Protein AF-A0A931HT98-F1 (afdb_monomer)

Structure (mmCIF, N/CA/C/O backbone):
data_AF-A0A931HT98-F1
#
_entry.id   AF-A0A931HT98-F1
#
loop_
_atom_site.group_PDB
_atom_site.id
_atom_site.type_symbol
_atom_site.label_atom_id
_atom_site.label_alt_id
_atom_site.label_comp_id
_atom_site.label_asym_id
_atom_site.label_entity_id
_atom_site.label_seq_id
_atom_site.pdbx_PDB_ins_code
_atom_site.Cartn_x
_atom_site.Cartn_y
_ato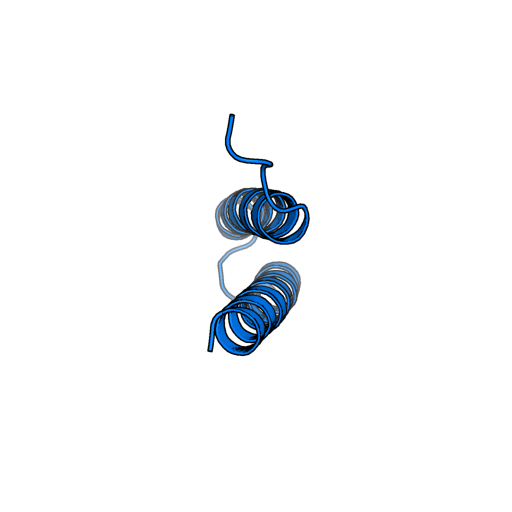m_site.Cartn_z
_atom_site.occupancy
_atom_site.B_iso_or_equiv
_atom_site.auth_seq_id
_atom_site.auth_comp_id
_atom_site.auth_asym_id
_atom_site.auth_atom_id
_atom_site.pdbx_PDB_model_num
ATOM 1 N N . MET A 1 1 ? 23.928 9.950 -13.677 1.00 36.66 1 MET A N 1
ATOM 2 C CA . MET A 1 1 ? 22.746 10.221 -12.830 1.00 36.66 1 MET A CA 1
ATOM 3 C C . MET A 1 1 ? 21.689 9.185 -13.150 1.00 36.66 1 MET A C 1
ATOM 5 O O . MET A 1 1 ? 21.194 9.156 -14.269 1.00 36.66 1 MET A O 1
ATOM 9 N N . THR A 1 2 ? 21.438 8.274 -12.216 1.00 47.59 2 THR A N 1
ATOM 10 C CA . THR A 1 2 ? 20.426 7.220 -12.329 1.00 47.59 2 THR A CA 1
ATOM 11 C C . THR A 1 2 ? 19.043 7.864 -12.411 1.00 47.59 2 THR A C 1
ATOM 13 O O . THR A 1 2 ? 18.660 8.628 -11.528 1.00 47.59 2 THR A O 1
ATOM 16 N N . LYS A 1 3 ? 18.311 7.616 -13.503 1.00 66.94 3 LYS A N 1
ATOM 17 C CA . LYS A 1 3 ? 16.900 8.007 -13.605 1.00 66.94 3 LYS A CA 1
ATOM 18 C C . LYS A 1 3 ? 16.149 7.297 -12.480 1.00 66.94 3 LYS A C 1
ATOM 20 O O . LYS A 1 3 ? 16.236 6.078 -12.375 1.00 66.94 3 LYS A O 1
ATOM 25 N N . ILE A 1 4 ? 15.460 8.058 -11.635 1.00 73.19 4 ILE A N 1
ATOM 26 C CA . ILE A 1 4 ? 14.558 7.486 -10.636 1.00 73.19 4 ILE A CA 1
ATOM 27 C C . ILE A 1 4 ? 13.393 6.870 -11.410 1.00 73.19 4 ILE A C 1
ATOM 29 O O . ILE A 1 4 ? 12.750 7.563 -12.199 1.00 73.19 4 ILE A O 1
ATOM 33 N N . ASP A 1 5 ? 13.168 5.572 -11.227 1.00 84.06 5 ASP A N 1
ATOM 34 C CA . ASP A 1 5 ? 12.072 4.857 -11.872 1.00 84.06 5 ASP A CA 1
ATOM 35 C C . ASP A 1 5 ? 10.726 5.407 -11.355 1.00 84.06 5 ASP A C 1
ATOM 37 O O . ASP A 1 5 ? 10.510 5.423 -10.137 1.00 84.06 5 ASP A O 1
ATOM 41 N N . PRO A 1 6 ? 9.814 5.866 -12.233 1.00 87.94 6 PRO A N 1
ATOM 42 C CA . PRO A 1 6 ? 8.472 6.290 -11.839 1.00 87.94 6 PRO A CA 1
ATOM 43 C C . PRO A 1 6 ? 7.720 5.264 -10.973 1.00 87.94 6 PRO A C 1
ATOM 45 O O . PRO A 1 6 ? 6.996 5.660 -10.058 1.00 87.94 6 PRO A O 1
ATOM 48 N N . LEU A 1 7 ? 7.918 3.960 -11.204 1.00 88.25 7 LEU A N 1
ATOM 49 C CA . LEU A 1 7 ? 7.331 2.894 -10.384 1.00 88.25 7 LEU A CA 1
ATOM 50 C C . LEU A 1 7 ? 7.894 2.905 -8.959 1.00 88.25 7 LEU A C 1
ATOM 52 O O . LEU A 1 7 ? 7.136 2.751 -8.003 1.00 88.25 7 LEU A O 1
ATOM 56 N N . MET A 1 8 ? 9.195 3.158 -8.795 1.00 90.25 8 MET A N 1
ATOM 57 C CA . MET A 1 8 ? 9.817 3.272 -7.471 1.00 90.25 8 MET A CA 1
ATOM 58 C C . MET A 1 8 ? 9.326 4.502 -6.699 1.00 90.25 8 MET A C 1
ATOM 60 O O . MET A 1 8 ? 9.171 4.436 -5.479 1.00 90.25 8 MET A O 1
ATOM 64 N N . ILE A 1 9 ? 9.031 5.609 -7.392 1.00 93.25 9 ILE A N 1
ATOM 65 C CA . ILE A 1 9 ? 8.423 6.799 -6.768 1.00 93.25 9 ILE A CA 1
ATOM 66 C C . ILE A 1 9 ? 7.035 6.456 -6.218 1.00 93.25 9 ILE A C 1
ATOM 68 O O . ILE A 1 9 ? 6.705 6.825 -5.089 1.00 93.25 9 ILE A O 1
ATOM 72 N N . GLU A 1 10 ? 6.231 5.732 -6.996 1.00 94.31 10 GLU A N 1
ATO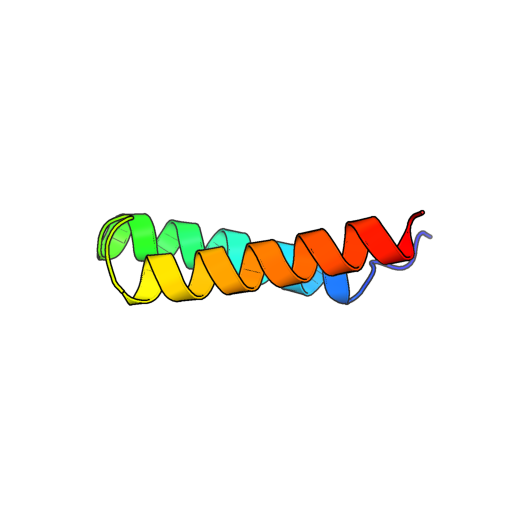M 73 C CA . GLU A 1 10 ? 4.874 5.363 -6.597 1.00 94.31 10 GLU A CA 1
ATOM 74 C C . GLU A 1 10 ? 4.859 4.348 -5.445 1.00 94.31 10 GLU A C 1
ATOM 76 O O . GLU A 1 10 ? 4.063 4.488 -4.514 1.00 94.31 10 GLU A O 1
ATOM 81 N N . VAL A 1 11 ? 5.785 3.382 -5.447 1.00 95.75 11 VAL A N 1
ATOM 82 C CA . VAL A 1 11 ? 5.999 2.449 -4.327 1.00 95.75 11 VAL A CA 1
ATOM 83 C C . VAL A 1 11 ? 6.306 3.210 -3.039 1.00 95.75 11 VAL A C 1
ATOM 85 O O . VAL A 1 11 ? 5.666 2.966 -2.016 1.00 95.75 11 VAL A O 1
ATOM 88 N N . GLU A 1 12 ? 7.232 4.1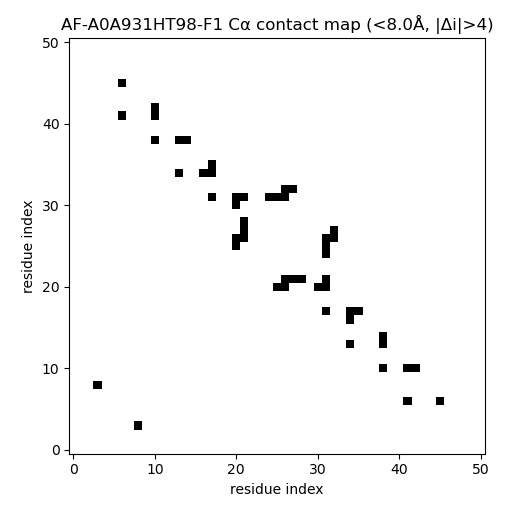70 -3.076 1.00 95.75 12 GLU A N 1
ATOM 89 C CA . GLU A 1 12 ? 7.590 4.941 -1.881 1.00 95.75 12 GLU A CA 1
ATOM 90 C C . GLU A 1 12 ? 6.432 5.826 -1.398 1.00 95.75 12 GLU A C 1
ATOM 92 O O . GLU A 1 12 ? 6.198 5.948 -0.191 1.00 95.75 12 GLU A O 1
ATOM 97 N N . ARG A 1 13 ? 5.659 6.405 -2.325 1.00 96.56 13 ARG A N 1
ATOM 98 C CA . ARG A 1 13 ? 4.452 7.174 -1.994 1.00 96.56 13 ARG A CA 1
ATOM 99 C C . ARG A 1 13 ? 3.418 6.306 -1.275 1.00 96.56 13 ARG A C 1
ATOM 101 O O . ARG A 1 13 ? 2.913 6.698 -0.222 1.00 96.56 13 ARG A O 1
ATOM 108 N N . LEU A 1 14 ? 3.123 5.125 -1.818 1.00 96.94 14 LEU A N 1
ATOM 109 C CA . LEU A 1 14 ? 2.152 4.197 -1.237 1.00 96.94 14 LEU A CA 1
ATOM 110 C C . LEU A 1 14 ? 2.635 3.613 0.090 1.00 96.94 14 LEU A C 1
ATOM 112 O O . LEU A 1 14 ? 1.830 3.481 1.008 1.00 96.94 14 LEU A O 1
ATOM 116 N N . ARG A 1 15 ? 3.939 3.345 0.237 1.00 96.44 15 ARG A N 1
ATOM 117 C CA . ARG A 1 15 ? 4.538 2.896 1.502 1.00 96.44 15 ARG A CA 1
ATOM 118 C C . ARG A 1 15 ? 4.291 3.903 2.624 1.00 96.44 15 ARG A C 1
ATOM 120 O O . ARG A 1 15 ? 3.796 3.520 3.681 1.00 96.44 15 ARG A O 1
ATOM 127 N N . LYS A 1 16 ? 4.580 5.190 2.385 1.00 97.75 16 LYS A N 1
ATOM 128 C CA . LYS A 1 16 ? 4.328 6.259 3.369 1.00 97.75 16 LYS A CA 1
ATOM 129 C C . LYS A 1 16 ? 2.848 6.348 3.726 1.00 97.75 16 LYS A C 1
ATOM 131 O O . LYS A 1 16 ? 2.498 6.337 4.903 1.00 97.75 16 LYS A O 1
ATOM 136 N N . ARG A 1 17 ? 1.982 6.344 2.710 1.00 96.69 17 ARG A N 1
ATOM 137 C CA . ARG A 1 17 ? 0.533 6.434 2.906 1.00 96.69 17 ARG A CA 1
ATOM 138 C C . ARG A 1 17 ? -0.032 5.241 3.685 1.00 96.69 17 ARG A C 1
ATOM 140 O O . ARG A 1 17 ? -0.887 5.424 4.545 1.00 96.69 17 ARG A O 1
ATOM 147 N N . MET A 1 18 ? 0.464 4.032 3.422 1.00 96.44 18 MET A N 1
ATOM 148 C CA . MET A 1 18 ? 0.100 2.832 4.177 1.00 96.44 18 MET A CA 1
ATOM 149 C C . MET A 1 18 ? 0.477 2.970 5.654 1.00 96.44 18 MET A C 1
ATOM 151 O O . MET A 1 18 ? -0.334 2.630 6.510 1.00 96.44 18 MET A O 1
ATOM 155 N N . SER A 1 19 ? 1.679 3.477 5.958 1.00 96.31 19 SER A N 1
ATOM 156 C CA . SER A 1 19 ? 2.122 3.704 7.339 1.00 96.31 19 SER A CA 1
ATOM 157 C C . SER A 1 19 ? 1.247 4.726 8.063 1.00 96.31 19 SER A C 1
ATOM 159 O O . SER A 1 19 ? 0.837 4.468 9.190 1.00 96.31 19 SER A O 1
ATOM 161 N N . GLU A 1 20 ? 0.911 5.841 7.411 1.00 97.75 20 GLU A N 1
ATOM 162 C CA . GLU A 1 20 ? 0.004 6.855 7.968 1.00 97.75 20 GLU A CA 1
ATOM 163 C C . GLU A 1 20 ? -1.362 6.252 8.325 1.00 97.75 20 GLU A C 1
ATOM 165 O O . GLU A 1 20 ? -1.827 6.380 9.456 1.00 97.75 20 GLU A O 1
ATOM 170 N N . ILE A 1 21 ? -1.978 5.524 7.390 1.00 96.81 21 ILE A N 1
ATOM 171 C CA . ILE A 1 21 ? -3.311 4.940 7.592 1.00 96.81 21 ILE A CA 1
ATOM 172 C C . ILE A 1 21 ? -3.273 3.794 8.600 1.00 96.81 21 ILE A C 1
ATOM 174 O O . ILE A 1 21 ? -4.207 3.642 9.378 1.00 96.81 21 ILE A O 1
ATOM 178 N N . ALA A 1 22 ? -2.207 2.994 8.632 1.00 96.69 22 ALA A N 1
ATOM 179 C CA . ALA A 1 22 ? -2.068 1.943 9.633 1.00 96.69 22 ALA A CA 1
ATOM 180 C C . ALA A 1 22 ? -1.978 2.514 11.057 1.00 96.69 22 ALA A C 1
ATOM 182 O O . ALA A 1 22 ? -2.523 1.912 11.980 1.00 96.69 22 ALA A O 1
ATOM 183 N N . VAL A 1 23 ? -1.335 3.674 11.229 1.00 97.81 23 VAL A N 1
ATOM 184 C CA . VAL A 1 23 ? -1.293 4.389 12.513 1.00 97.81 23 VA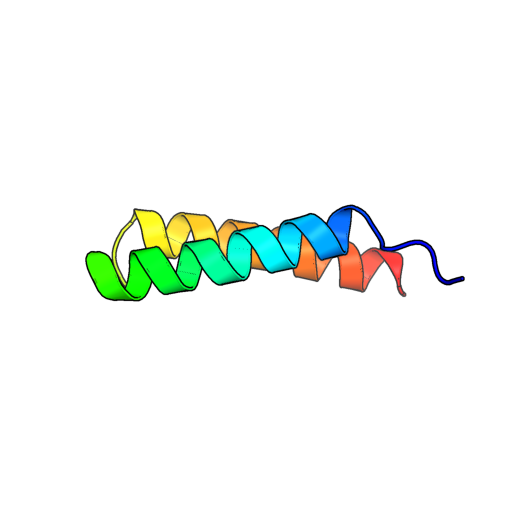L A CA 1
ATOM 185 C C . VAL A 1 23 ? -2.662 4.979 12.862 1.00 97.81 23 VAL A C 1
ATOM 187 O O . VAL A 1 23 ? -3.092 4.868 14.005 1.00 97.81 23 VAL A O 1
ATOM 190 N N . GLU A 1 24 ? -3.361 5.577 11.895 1.00 97.88 24 GLU A N 1
ATOM 191 C CA . GLU A 1 24 ? -4.648 6.248 12.128 1.00 97.88 24 GLU A CA 1
ATOM 192 C C . GLU A 1 24 ? -5.822 5.266 12.308 1.00 97.88 24 GLU A C 1
ATOM 194 O O . GLU A 1 24 ? -6.679 5.461 13.167 1.00 97.88 24 GLU A O 1
ATOM 199 N N . LYS A 1 25 ? -5.876 4.211 11.488 1.00 97.38 25 LYS A N 1
ATOM 200 C CA . LYS A 1 25 ? -7.046 3.329 11.317 1.00 97.38 25 LYS A CA 1
ATOM 201 C C . LYS A 1 25 ? -6.769 1.866 11.657 1.00 97.38 25 LYS A C 1
ATOM 203 O O . LYS A 1 25 ? -7.702 1.068 11.725 1.00 97.38 25 LYS A O 1
ATOM 208 N N . GLY A 1 26 ? -5.507 1.506 11.886 1.00 97.19 26 GLY A N 1
ATOM 209 C CA . GLY A 1 26 ? -5.077 0.136 12.143 1.00 97.19 26 GLY A CA 1
ATOM 210 C C . GLY A 1 26 ? -4.818 -0.666 10.866 1.00 97.19 26 GLY A C 1
ATOM 211 O O . GLY A 1 26 ? -5.453 -0.468 9.830 1.00 97.19 26 GLY A O 1
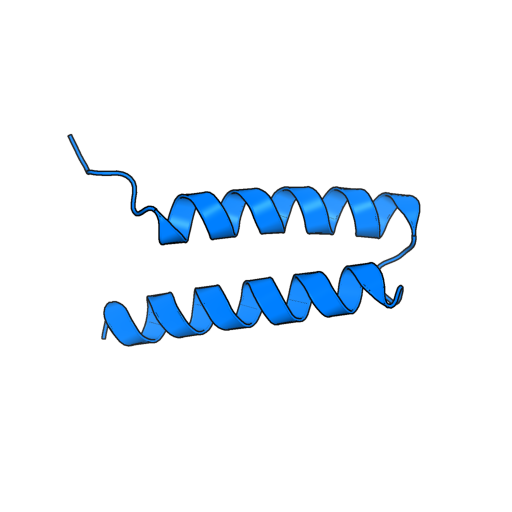ATOM 212 N N . PHE A 1 27 ? -3.897 -1.627 10.961 1.00 93.88 27 PHE A N 1
ATOM 213 C CA . PHE A 1 27 ? -3.445 -2.458 9.835 1.00 93.88 27 PHE A CA 1
ATOM 214 C C . PHE A 1 27 ? -4.554 -3.278 9.163 1.00 93.88 27 PHE A C 1
ATOM 216 O O . PHE A 1 27 ? -4.467 -3.552 7.969 1.00 93.88 27 PHE A O 1
ATOM 223 N N . SER A 1 28 ? -5.592 -3.650 9.913 1.00 96.25 28 SER A N 1
ATOM 224 C CA . SER A 1 28 ? -6.729 -4.425 9.402 1.00 96.25 28 SER A CA 1
ATOM 225 C C . SER A 1 28 ? -7.864 -3.556 8.860 1.00 96.25 28 SER A C 1
ATOM 227 O O . SER A 1 28 ? -8.902 -4.093 8.475 1.00 96.25 28 SER A O 1
ATOM 229 N N . SER A 1 29 ? -7.712 -2.226 8.847 1.00 97.88 29 SER A N 1
ATOM 230 C CA . SER A 1 29 ? -8.702 -1.363 8.210 1.00 97.88 29 SER A CA 1
ATOM 231 C C . SER A 1 29 ? -8.794 -1.688 6.721 1.00 97.88 29 SER A C 1
ATOM 233 O O . SER A 1 29 ? -7.794 -1.985 6.066 1.00 97.88 29 SER A O 1
ATOM 235 N N . GLU A 1 30 ? -10.000 -1.604 6.164 1.00 97.88 30 GLU A N 1
ATOM 236 C CA . GLU A 1 30 ? -10.224 -1.858 4.738 1.00 97.88 30 GLU A CA 1
ATOM 237 C C . GLU A 1 30 ? -9.323 -0.968 3.858 1.00 97.88 30 GLU A C 1
ATOM 239 O O . GLU A 1 30 ? -8.832 -1.384 2.811 1.00 97.88 30 GLU A O 1
ATOM 244 N N . GLU A 1 31 ? -9.052 0.260 4.305 1.00 96.94 31 GLU A N 1
ATOM 245 C CA . GLU A 1 31 ? -8.158 1.187 3.617 1.00 96.94 31 GLU A CA 1
ATOM 246 C C . GLU A 1 31 ? -6.688 0.747 3.672 1.00 96.94 31 GLU A C 1
ATOM 248 O O . GLU A 1 31 ? -6.034 0.724 2.627 1.00 96.94 31 GLU A O 1
ATOM 253 N N . SER A 1 32 ? -6.183 0.326 4.839 1.00 96.75 32 SER A N 1
ATOM 254 C CA . SER A 1 32 ? -4.834 -0.246 4.961 1.00 96.75 32 S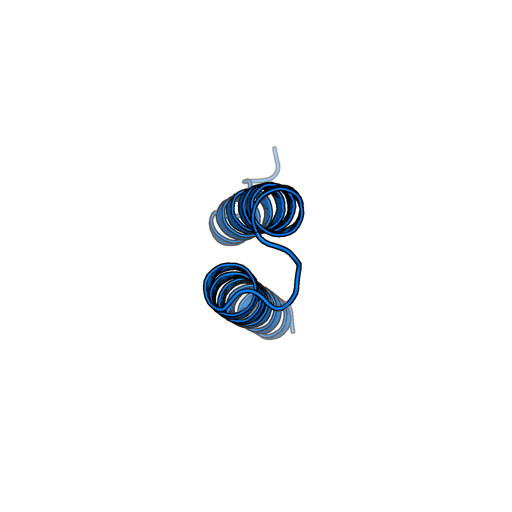ER A CA 1
ATOM 255 C C . SER A 1 32 ? -4.661 -1.483 4.080 1.00 96.75 32 SER A C 1
ATOM 257 O O . SER A 1 32 ? -3.647 -1.592 3.390 1.00 96.75 32 SER A O 1
ATOM 259 N N . VAL A 1 33 ? -5.660 -2.373 4.048 1.00 97.44 33 VAL A N 1
ATOM 260 C CA . VAL A 1 33 ? -5.641 -3.596 3.229 1.00 97.44 33 VAL A CA 1
ATOM 261 C C . VAL A 1 33 ? -5.647 -3.273 1.733 1.00 97.44 33 VAL A C 1
ATOM 263 O O . VAL A 1 33 ? -4.882 -3.857 0.970 1.00 97.44 33 VAL A O 1
ATOM 266 N N . ARG A 1 34 ? -6.467 -2.315 1.283 1.00 97.94 34 ARG A N 1
ATOM 267 C CA . ARG A 1 34 ? -6.478 -1.906 -0.134 1.00 97.94 34 ARG A CA 1
ATOM 268 C C . ARG A 1 34 ? -5.130 -1.342 -0.578 1.00 97.94 34 ARG A C 1
ATOM 270 O O . ARG A 1 34 ? -4.669 -1.639 -1.680 1.00 97.94 34 ARG A O 1
ATOM 277 N N . ILE A 1 35 ? -4.490 -0.534 0.265 1.00 97.38 35 ILE A N 1
ATOM 278 C CA . ILE A 1 35 ? -3.195 0.068 -0.070 1.00 97.38 35 ILE A CA 1
ATOM 279 C C . ILE A 1 35 ? -2.077 -0.973 -0.044 1.00 97.38 35 ILE A C 1
ATOM 281 O O . ILE A 1 35 ? -1.244 -0.948 -0.949 1.00 97.38 35 ILE A O 1
ATOM 285 N N . SER A 1 36 ? -2.069 -1.905 0.915 1.00 96.31 36 SER A N 1
ATOM 286 C CA . SER A 1 36 ? -1.069 -2.980 0.935 1.00 96.31 36 SER A CA 1
ATOM 287 C C . SER A 1 36 ? -1.161 -3.854 -0.318 1.00 96.31 36 SER A C 1
ATOM 289 O O . SER A 1 36 ? -0.151 -4.088 -0.973 1.00 96.31 36 SER A O 1
ATOM 291 N N . GLN A 1 37 ? -2.376 -4.216 -0.743 1.00 97.69 37 GLN A N 1
ATOM 292 C CA . GLN A 1 37 ? -2.596 -4.955 -1.990 1.00 97.69 37 GLN A CA 1
ATOM 293 C C . GLN A 1 37 ? -2.093 -4.187 -3.218 1.00 97.69 37 GLN A C 1
ATOM 295 O O . GLN A 1 37 ? -1.502 -4.775 -4.125 1.00 97.69 37 GLN A O 1
ATOM 300 N N . ARG A 1 38 ? -2.310 -2.866 -3.268 1.00 96.81 38 ARG A N 1
ATOM 301 C CA . ARG A 1 38 ? -1.815 -2.038 -4.374 1.00 96.81 38 ARG A CA 1
ATOM 302 C C . ARG A 1 38 ? -0.289 -1.939 -4.378 1.00 96.81 38 ARG A C 1
ATOM 304 O O . ARG A 1 38 ? 0.310 -1.987 -5.452 1.00 96.81 38 ARG A O 1
ATOM 311 N N . LEU A 1 39 ? 0.326 -1.812 -3.204 1.00 96.94 39 LEU A N 1
ATOM 312 C CA . LEU A 1 39 ? 1.778 -1.803 -3.044 1.00 96.94 39 LEU A CA 1
ATOM 313 C C . LEU A 1 39 ? 2.384 -3.130 -3.525 1.00 96.94 39 LEU A C 1
ATOM 315 O O . LEU A 1 39 ? 3.300 -3.113 -4.346 1.00 96.94 39 LEU A O 1
ATOM 319 N N . ASP A 1 40 ? 1.806 -4.262 -3.119 1.00 97.00 40 ASP A N 1
ATOM 320 C CA . ASP A 1 40 ? 2.238 -5.596 -3.550 1.00 97.00 40 ASP A CA 1
ATOM 321 C C . ASP A 1 40 ? 2.126 -5.783 -5.069 1.00 97.00 40 ASP A C 1
ATOM 323 O O . ASP A 1 40 ? 3.018 -6.352 -5.697 1.00 97.00 40 ASP A O 1
ATOM 327 N N . GLN A 1 41 ? 1.063 -5.275 -5.704 1.00 96.25 41 GLN A N 1
ATOM 328 C CA . GLN A 1 41 ? 0.925 -5.320 -7.166 1.00 96.25 41 GLN A CA 1
ATOM 329 C C . GLN A 1 41 ? 2.074 -4.602 -7.884 1.00 96.25 41 GLN A C 1
ATOM 331 O O . GLN A 1 41 ? 2.5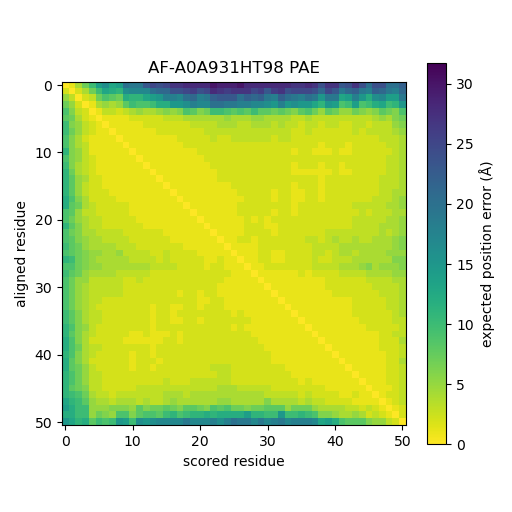90 -5.127 -8.874 1.00 96.25 41 GLN A O 1
ATOM 336 N N . LEU A 1 42 ? 2.478 -3.426 -7.393 1.00 95.12 42 LEU A N 1
ATOM 337 C CA . LEU A 1 42 ? 3.578 -2.659 -7.981 1.00 95.12 42 LEU A CA 1
ATOM 338 C C . LEU A 1 42 ? 4.926 -3.338 -7.750 1.00 95.12 42 LEU A C 1
ATOM 340 O O . LEU A 1 42 ? 5.717 -3.440 -8.684 1.00 95.12 42 LEU A O 1
ATOM 344 N N . LEU A 1 43 ? 5.168 -3.865 -6.547 1.00 94.56 43 LEU A N 1
ATOM 345 C CA . LEU A 1 43 ? 6.383 -4.625 -6.247 1.00 94.56 43 LEU A CA 1
ATOM 346 C C . LEU A 1 43 ? 6.499 -5.870 -7.137 1.00 94.56 43 LEU A C 1
ATOM 348 O O . LEU A 1 43 ? 7.562 -6.137 -7.692 1.00 94.56 43 LEU A O 1
ATOM 352 N N . ASN A 1 44 ? 5.390 -6.581 -7.354 1.00 95.12 44 ASN A N 1
ATOM 353 C CA . ASN A 1 44 ? 5.337 -7.730 -8.258 1.00 95.12 44 ASN A CA 1
ATOM 354 C C . ASN A 1 44 ? 5.515 -7.345 -9.736 1.00 95.12 44 ASN A C 1
ATOM 356 O O . ASN A 1 44 ? 5.962 -8.165 -10.538 1.00 95.12 44 ASN A O 1
ATOM 360 N N . GLN A 1 45 ? 5.123 -6.135 -10.141 1.00 93.06 45 GLN A N 1
ATOM 361 C CA . GLN A 1 45 ? 5.396 -5.629 -11.487 1.00 93.06 4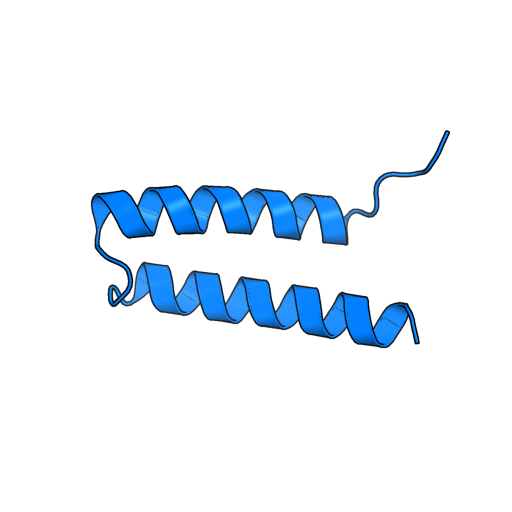5 GLN A CA 1
ATOM 362 C C . GLN A 1 45 ? 6.889 -5.340 -11.658 1.00 93.06 45 GLN A C 1
ATOM 364 O O . GLN A 1 45 ? 7.505 -5.894 -12.559 1.00 93.06 45 GLN A O 1
ATOM 369 N N . ILE A 1 46 ? 7.481 -4.600 -10.721 1.00 91.56 46 ILE A N 1
ATOM 370 C CA . ILE A 1 46 ? 8.923 -4.329 -10.674 1.00 91.56 46 ILE A CA 1
ATOM 371 C C . ILE A 1 46 ? 9.708 -5.645 -10.725 1.00 91.56 46 ILE A C 1
ATOM 373 O O . ILE A 1 46 ? 10.554 -5.835 -11.589 1.00 91.56 46 ILE A O 1
ATOM 377 N N . GLN A 1 47 ? 9.392 -6.610 -9.860 1.00 91.94 47 GLN A N 1
ATOM 378 C CA . GLN A 1 47 ? 10.102 -7.891 -9.833 1.00 91.94 47 GLN A CA 1
ATOM 379 C C . GLN A 1 47 ? 10.029 -8.655 -11.167 1.00 91.94 47 GLN A C 1
ATOM 381 O O . GLN A 1 47 ? 10.963 -9.386 -11.498 1.00 91.94 47 GLN A O 1
ATOM 386 N N . ARG A 1 48 ? 8.930 -8.514 -11.919 1.00 91.50 48 ARG A N 1
ATOM 387 C CA . ARG A 1 48 ? 8.797 -9.100 -13.260 1.00 91.50 48 ARG A CA 1
ATOM 388 C C . ARG A 1 48 ? 9.624 -8.350 -14.298 1.00 91.50 48 ARG A C 1
ATOM 390 O O . ARG A 1 48 ? 10.248 -9.007 -15.116 1.00 91.50 48 ARG A O 1
ATOM 397 N N . ASP A 1 49 ? 9.649 -7.024 -14.235 1.00 83.19 49 ASP A N 1
ATOM 398 C CA . ASP A 1 49 ? 10.358 -6.175 -15.199 1.00 83.19 49 ASP A CA 1
ATOM 399 C C . ASP A 1 49 ? 11.892 -6.244 -15.034 1.00 83.19 49 ASP A C 1
ATOM 401 O O . ASP A 1 49 ? 12.630 -6.002 -15.986 1.00 83.19 49 ASP A O 1
ATOM 405 N N . TYR A 1 50 ? 12.379 -6.603 -13.839 1.00 77.75 50 TYR A N 1
ATOM 406 C CA . TYR A 1 50 ? 13.805 -6.801 -13.534 1.00 77.75 50 TYR A CA 1
ATOM 407 C C . TYR A 1 50 ? 14.290 -8.265 -13.657 1.00 77.75 50 TYR A C 1
ATOM 409 O O . TYR A 1 50 ? 15.418 -8.559 -13.251 1.00 77.75 50 TYR A O 1
ATOM 417 N N . ARG A 1 51 ? 13.464 -9.185 -14.174 1.00 63.31 51 ARG A N 1
ATOM 418 C CA . ARG A 1 51 ? 13.838 -10.583 -14.472 1.00 63.31 51 ARG A CA 1
ATOM 419 C C . ARG A 1 51 ? 14.277 -10.757 -15.919 1.00 63.31 51 ARG A C 1
ATOM 421 O O . ARG A 1 51 ? 15.198 -11.579 -16.118 1.00 63.31 51 ARG A O 1
#

InterPro domains:
  IPR018540 Aspartyl-phosphate phosphatase Spo0E-like [PF09388] (7-48)
  IPR036638 Helix-loop-helix DNA-binding domain superfamily [G3DSA:4.10.280.10] (3-51)
  IPR037208 Aspartyl-phosphate phosphatase Spo0E-like superfamily [SSF140500] (3-48)

Radius of gyration: 12.46 Å; Cα contacts (8 Å, |Δi|>4): 26; chains: 1; bounding box: 33×21×28 Å

Solvent-accessible surface area (backbone atoms only — not comparable to full-atom values): 2951 Å² total; per-residue (Å²): 132,83,78,79,53,70,67,59,53,51,48,54,52,46,52,53,51,33,54,54,39,27,72,77,62,32,66,84,27,72,66,25,47,54,45,49,54,52,45,51,53,52,52,54,47,51,58,58,76,76,104

pLDDT: mean 91.04, std 12.5, range [36.66, 97.94]

Organism: NCBI:txid311194

Foldseek 3Di:
DDDDDPLNVVLVVLVVVLVVCCVVPNCPPPVNVVSVVVSVVSVVVVVVVVD

Secondary structure (DSSP, 8-state):
-PPPPHHHHHHHHHHHHHHHHHHHH-TTSHHHHHHHHHHHHHHHHHHHHT-

Sequence (51 aa):
MTKIDPLMIEVERLRKRMSEIAVEKGFSSEESVRISQRLDQLLNQIQRDYR

Mean predicted aligned error: 4.07 Å

Nearest PDB structures (foldseek):
  2c0s-assembly1_A  TM=9.169E-01  e=2.451E-01  Bacillus anthracis str. Ames
  5nfd-assembly2_B  TM=9.147E-01  e=5.368E-01  Homo sapiens
  6gfo-assembly1_F  TM=9.303E-01  e=7.944E-01  Thermosynechococcus vestitus BP-1
  5npl-assembly1_A  TM=8.654E-01  e=1.101E+00  Microcystis aeruginosa PCC 7806
  8rmr-assembly1_B  TM=7.335E-01  e=7.323E+00  Influenza A virus (A/Zhejiang/DTID-ZJU01/2013(H7N9))

=== Feature glossary ===
The record interleaves many kinds of information about one protein. Here is each kind framed as the question it answers.

Q: What known structures does this most resemble?
A: Structural nearest neighbors (via Foldseek easy-search vs the PDB). Reported per hit: target PDB id, E-value, and alignment TM-score. A TM-score above ~0.5 is the conventional threshold for 'same fold'.

Q: Where is each backbone atom in 3D?
A: The mmCIF table is the protein's shape written out atom by atom. For each backbone N, Cα, C, and carbonyl O, it records an (x, y, z) coordinate triple in Å plus the residue type, chain letter, and residue number.

Q: What are the backbone torsion angles?
A: The φ/ψ torsion pair specifies the backbone conformation at each residue. φ rotates about the N–Cα bond, ψ about the Cα–C bond. Steric clashes forbid most of the (φ, ψ) plane — the allowed regions (α-helix basin, β-sheet basin, left-handed helix) are the Ramachandran-allowed regions.

Q: Which residues are buried vs exposed?
A: Solvent-accessible surface area (SASA) is the area in Å² traced out by the centre of a 1.4 Å probe sphere (a water molecule) rolled over the protein's van der Waals surface (Shrake–Rupley / Lee–Richards construction). Buried residues have near-zero SASA; fully exposed residues can exceed 200 Å². The total SASA scales roughly with the number of surface residues.

Q: How confident is the AlphaFold model at each residue?
A: pLDDT is the predicted lDDT-Cα score: AlphaFold's confidence that the local environment of each residue (all inter-atomic distances within 15 Å) is correctly placed. It is a per-residue number between 0 and 100, with higher 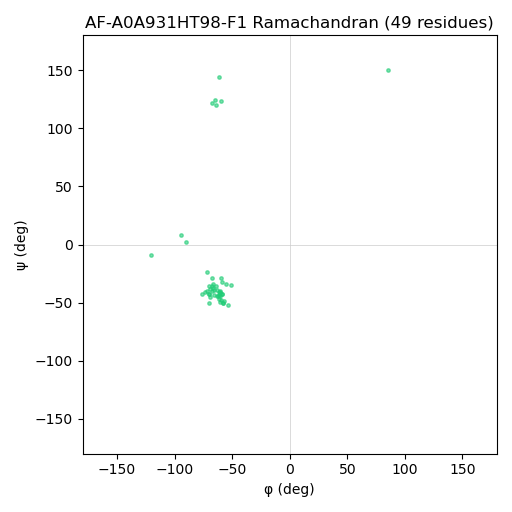meaning more reliable.

Q: What does the local fold look like, residue by residue?
A: 3Di is Foldseek's structural alphabet. Each residue is assigned one of twenty discrete states based on how its Cα sits relative to its spatial (not sequential) neighbors. Aligning 3Di strings finds structural homologs roughly as well as full 3D superposition, but orders of magnitude faster.

Q: How big and how compact is the whole molecule?
A: Radius of gyration (Rg) is the root-mean-square distance of Cα atoms from their centroid — a single number for overall size and compactness. A globular domain of N residues has Rg ≈ 2.2·N^0.38 Å; an extended or disordered chain has a much larger Rg. The Cα contact count is the number of residue pairs whose Cα atoms are within 8 Å and are more than four positions apart in sequence — a standard proxy for tertiary packing density. The bounding box is the smallest axis-aligned box enclosing all Cα atoms.

Q: Which residues are in helices, strands, or loops?
A: DSSP 8-state secondary structure assigns each residue one of H (α-helix), G (3₁₀-helix), I (π-helix), E (extended β-strand), B (isolated β-bridge), T (hydrogen-bonded turn), S (bend), or '-' (coil). The assignment is computed from backbone hydrogen-bond geometry via the Kabsch–Sander algorithm.

Q: How mobile is each atom in the crystal?
A: Crystallographic B-factors measure how much each atom's electron density is smeared out, in Å². They rise in mobile loops and surface residues and fall in the buried interior. In AlphaFold models this column is repurposed to hold pLDDT instead.

Q: What if only a Cα trace is available?
A: P-SEA three-state annotation labels each residue as helix, strand, or coil based purely on the geometry of the Cα trace. It serves as a fallback when the full backbone (and thus DSSP) is unavailable.

Q: What family and function is it annotated with?
A: Database cross-references. InterPro integrates a dozen domain/family signature databases into unified entries with residue-range hits. GO terms attach function/process/location labels with evidence codes. CATH codes position the fold in a four-level structural taxonomy. Organism is the NCBI-taxonomy species name.

Q: Are the domains correctly placed relative to each other?
A: Predicted Aligned Error (PAE) is an AlphaFold confidence matrix: entry (i, j) is the expected error in the position of residue j, in ångströms, when the prediction is superimposed on the true structure at residue i. Low PAE within a block of residues means that block is internally rigid and well-predicted; high PAE between two blocks means their relative placement is uncertain even if each block individually is confident.

Q: What do the diagnostic plots show?
A: Three diagnostic plots accompany the record. The Cα contact map visualizes the tertiary structure as a 2D adjacency matrix (8 Å cutoff, sequence-local contacts suppressed). The Ramachandran plot shows the distribution of backbone (φ, ψ) torsions, with points in the α and β basins reflecting secondary structure content. The PAE plot shows AlphaFold's inter-residue confidence as a color matrix.

Q: What is the amino-acid chain?
A: Primary structure: the covalent order of the twenty standard amino acids along the backbone. Two proteins with the same sequence will (almost always) fold to the same structure; two with 30% identity often share a fold but not the details.

Q: What do the rendered images show?
A: The six renders are orthographic views along the three Cartesian axes in both directions. Representation (cartoon, sticks, or surface) and color scheme (sequence-rainbow or by-chain) vary across proteins so the training set covers all the common visualization conventions.